Protein AF-A0A0R3RCK8-F1 (afdb_monomer_lite)

InterPro domains:
  IPR000242 Tyrosine-specific protein phosphatase, PTPase domain [PF00102] (1-92)
  IPR000242 Tyrosine-specific protein phosphatase, PTPase domain [PS50055] (1-101)
  IPR029021 Protein-tyrosine phosphatase-like [G3DSA:3.90.190.10] (1-108)
  IPR029021 Protein-tyrosine phosphatase-like [SSF52799] (1-101)
  IPR052782 Oocyte-to-zygote transition regulator [PTHR46163] (1-107)

Secondary structure (DSSP, 8-state):
-TTTTT--EEEE-SEEE-GGG-SS--S---SEEE--S--STT-EEEETTEEEEEEEEESSS-SS-EEEEEEEEETT-TT---EEEEEEE--TT-TT-TTHHHHHHHHHHHHHHH--

Structure (mmCIF, N/CA/C/O backbone):
data_AF-A0A0R3RCK8-F1
#
_entry.id   AF-A0A0R3RCK8-F1
#
loop_
_atom_site.group_PDB
_atom_site.id
_atom_site.type_symbol
_atom_site.label_atom_id
_atom_site.label_alt_id
_atom_site.label_comp_id
_atom_site.label_asym_id
_atom_site.label_entity_id
_atom_site.label_seq_id
_atom_site.pdbx_PDB_ins_code
_atom_site.Cartn_x
_atom_site.Cartn_y
_atom_site.Cartn_z
_atom_site.occupancy
_atom_site.B_iso_or_equiv
_atom_site.auth_seq_id
_atom_site.auth_comp_id
_atom_site.auth_asym_id
_atom_site.auth_atom_id
_atom_site.pdbx_PDB_model_num
ATOM 1 N N . MET A 1 1 ? -9.022 -10.308 7.451 1.00 92.31 1 MET A N 1
ATOM 2 C CA . MET A 1 1 ? -7.568 -10.520 7.638 1.00 92.31 1 MET A CA 1
ATOM 3 C C . MET A 1 1 ? -6.858 -9.274 8.167 1.00 92.31 1 MET A C 1
ATOM 5 O O . MET A 1 1 ? -6.718 -9.197 9.374 1.00 92.31 1 MET A O 1
ATOM 9 N N . VAL A 1 2 ? -6.479 -8.282 7.339 1.00 94.69 2 VAL A N 1
ATOM 10 C CA . VAL A 1 2 ? -5.657 -7.114 7.769 1.00 94.69 2 VAL A CA 1
ATOM 11 C C . VAL A 1 2 ? -6.228 -6.391 8.996 1.00 94.69 2 VAL A C 1
ATOM 13 O O . VAL A 1 2 ? -5.497 -6.103 9.938 1.00 94.69 2 VAL A O 1
ATOM 16 N N . TRP A 1 3 ? -7.542 -6.147 9.006 1.00 93.12 3 TRP A N 1
ATOM 17 C CA . TRP A 1 3 ? -8.237 -5.528 10.138 1.00 93.12 3 TRP A CA 1
ATOM 18 C C . TRP A 1 3 ? -8.210 -6.380 11.413 1.00 93.12 3 TRP A C 1
ATOM 20 O O . TRP A 1 3 ? -7.850 -5.892 12.478 1.00 93.12 3 TRP A O 1
ATOM 30 N N . GLN A 1 4 ? -8.582 -7.660 11.297 1.00 92.12 4 GLN A N 1
ATOM 31 C CA . GLN A 1 4 ? -8.687 -8.594 12.427 1.00 92.12 4 GLN A CA 1
ATOM 32 C C . GLN A 1 4 ? -7.335 -8.791 13.119 1.00 92.12 4 GLN A C 1
ATOM 34 O O . GLN A 1 4 ? -7.254 -8.713 14.339 1.00 92.12 4 GLN A O 1
ATOM 39 N N . GLU A 1 5 ? -6.275 -8.949 12.328 1.00 94.75 5 GLU A N 1
ATOM 40 C CA . GLU A 1 5 ? -4.901 -9.121 12.811 1.00 94.75 5 GLU A CA 1
ATOM 41 C C . GLU A 1 5 ? -4.229 -7.793 13.195 1.00 94.75 5 GLU A C 1
ATOM 43 O O . GLU A 1 5 ? -3.063 -7.775 13.589 1.00 94.75 5 GLU A O 1
ATOM 48 N N . ARG A 1 6 ? -4.929 -6.658 13.038 1.00 91.94 6 ARG A N 1
ATOM 49 C CA . ARG A 1 6 ? -4.393 -5.302 13.246 1.00 91.94 6 ARG A CA 1
ATOM 50 C C . ARG A 1 6 ? -3.042 -5.105 12.549 1.00 91.94 6 ARG A C 1
ATOM 52 O O . ARG A 1 6 ? -2.123 -4.483 13.090 1.00 91.94 6 ARG A O 1
ATOM 59 N N . SER A 1 7 ? -2.908 -5.655 11.341 1.00 94.12 7 SER A N 1
ATOM 60 C CA . SER A 1 7 ? -1.638 -5.682 10.619 1.00 94.12 7 SER A CA 1
ATOM 61 C C . SER A 1 7 ? -1.216 -4.265 10.253 1.00 94.12 7 SER A C 1
ATOM 63 O O . SER A 1 7 ? -1.929 -3.561 9.540 1.00 94.12 7 SER A O 1
ATOM 65 N N . LYS A 1 8 ? -0.045 -3.844 10.729 1.00 93.62 8 LYS A N 1
ATOM 66 C CA . LYS A 1 8 ? 0.501 -2.505 10.457 1.00 93.62 8 LYS A CA 1
ATOM 67 C C . LYS A 1 8 ? 1.208 -2.402 9.107 1.00 93.62 8 LYS A C 1
ATOM 69 O O . LYS A 1 8 ? 1.429 -1.300 8.623 1.00 93.62 8 LYS A O 1
ATOM 74 N N . TYR A 1 9 ? 1.560 -3.537 8.510 1.00 90.94 9 TYR A N 1
ATOM 75 C CA . TYR A 1 9 ? 2.383 -3.593 7.310 1.00 90.94 9 TYR A CA 1
ATOM 76 C C . TYR A 1 9 ? 1.840 -4.627 6.334 1.00 90.94 9 TYR A C 1
ATOM 78 O O . TYR A 1 9 ? 1.422 -5.715 6.734 1.00 90.94 9 TYR A O 1
ATOM 86 N N . ILE A 1 10 ? 1.896 -4.291 5.053 1.00 92.81 10 ILE A N 1
ATOM 87 C CA . ILE A 1 10 ? 1.691 -5.205 3.936 1.00 92.81 10 ILE A CA 1
ATOM 88 C C . ILE A 1 10 ? 2.951 -5.144 3.085 1.00 92.81 10 ILE A C 1
ATOM 90 O O . ILE A 1 10 ? 3.317 -4.068 2.624 1.00 92.81 10 ILE A O 1
ATOM 94 N N . ILE A 1 11 ? 3.603 -6.286 2.873 1.00 88.56 11 ILE A N 1
ATOM 95 C CA . ILE A 1 11 ? 4.803 -6.384 2.039 1.00 88.56 11 ILE A CA 1
ATOM 96 C C . ILE A 1 11 ? 4.419 -7.109 0.754 1.00 88.56 11 ILE A C 1
ATOM 98 O O . ILE A 1 11 ? 4.067 -8.287 0.774 1.00 88.56 11 ILE A O 1
ATOM 102 N N . MET A 1 12 ? 4.481 -6.392 -0.361 1.00 88.12 12 MET A N 1
ATOM 103 C CA . MET A 1 12 ? 4.143 -6.885 -1.685 1.00 88.12 12 MET A CA 1
ATOM 104 C C . MET A 1 12 ? 5.401 -6.956 -2.544 1.00 88.12 12 MET A C 1
ATOM 106 O O . MET A 1 12 ? 6.007 -5.937 -2.862 1.00 88.12 12 MET A O 1
ATOM 110 N N . LEU A 1 13 ? 5.772 -8.172 -2.937 1.00 84.50 13 LEU A N 1
ATOM 111 C CA . LEU A 1 13 ? 7.015 -8.470 -3.662 1.00 84.50 13 LEU A CA 1
ATOM 112 C C . LEU A 1 13 ? 6.785 -8.705 -5.157 1.00 84.50 13 LEU A C 1
ATOM 114 O O . LEU A 1 13 ? 7.550 -9.399 -5.819 1.00 84.50 13 LEU A O 1
ATOM 118 N N . CYS A 1 14 ? 5.684 -8.183 -5.683 1.00 82.19 14 CYS A N 1
ATOM 119 C CA . CYS A 1 14 ? 5.287 -8.355 -7.066 1.00 82.19 14 CYS A CA 1
ATOM 120 C C . CYS A 1 14 ? 4.788 -7.034 -7.648 1.00 82.19 14 CYS A C 1
ATOM 122 O O . CYS A 1 14 ? 4.435 -6.083 -6.937 1.00 82.19 14 CYS A O 1
ATOM 124 N N . LYS A 1 15 ? 4.762 -6.963 -8.976 1.00 82.06 15 LYS A N 1
ATOM 125 C CA . LYS A 1 15 ? 4.260 -5.785 -9.672 1.00 82.06 15 LYS A CA 1
ATOM 126 C C . LYS A 1 15 ? 2.741 -5.707 -9.567 1.00 82.06 15 LYS A C 1
ATOM 128 O O . LYS A 1 15 ? 2.040 -6.691 -9.793 1.00 82.06 15 LYS A O 1
ATOM 133 N N . ALA A 1 16 ? 2.228 -4.515 -9.292 1.00 84.12 16 ALA A N 1
ATOM 134 C CA . ALA A 1 16 ? 0.796 -4.268 -9.313 1.00 84.12 16 ALA A CA 1
ATOM 135 C C . ALA A 1 16 ? 0.321 -3.813 -10.698 1.00 84.12 16 ALA A C 1
ATOM 137 O O . ALA A 1 16 ? 0.982 -3.005 -11.357 1.00 84.12 16 ALA A O 1
ATOM 138 N N . VAL A 1 17 ? -0.809 -4.348 -11.157 1.00 82.38 17 VAL A N 1
ATOM 139 C CA . VAL A 1 17 ? -1.365 -4.081 -12.489 1.00 82.38 17 VAL A CA 1
ATOM 140 C C . VAL A 1 17 ? -2.866 -3.806 -12.433 1.00 82.38 17 VAL A C 1
ATOM 142 O O . VAL A 1 17 ? -3.589 -4.299 -11.569 1.00 82.38 17 VAL A O 1
ATOM 145 N N . ASP A 1 18 ? -3.351 -3.001 -13.379 1.00 79.62 18 ASP A N 1
ATOM 146 C CA . ASP A 1 18 ? -4.787 -2.809 -13.582 1.00 79.62 18 ASP A CA 1
ATOM 147 C C . ASP A 1 18 ? -5.422 -4.058 -14.193 1.00 79.62 18 ASP A C 1
ATOM 149 O O . ASP A 1 18 ? -4.908 -4.613 -15.164 1.00 79.62 18 ASP A O 1
ATOM 153 N N . MET A 1 19 ? -6.613 -4.421 -13.714 1.00 69.19 19 MET A N 1
ATOM 154 C CA . MET A 1 19 ? -7.394 -5.543 -14.249 1.00 69.19 19 MET A CA 1
ATOM 155 C C . MET A 1 19 ? -7.665 -5.406 -15.759 1.00 69.19 19 MET A C 1
ATOM 157 O O . MET A 1 19 ? -7.658 -6.389 -16.490 1.00 69.19 19 MET A O 1
ATOM 161 N N . LYS A 1 20 ? -7.816 -4.170 -16.259 1.00 64.19 20 LYS A N 1
ATOM 162 C CA . LYS A 1 20 ? -8.021 -3.874 -17.690 1.00 64.19 20 LYS A CA 1
ATOM 163 C C . LYS A 1 20 ? -6.797 -4.182 -18.564 1.00 64.19 20 LYS A C 1
ATOM 165 O O . LYS A 1 20 ? -6.940 -4.312 -19.773 1.00 64.19 20 LYS A O 1
ATOM 170 N N . ARG A 1 21 ? -5.602 -4.280 -17.970 1.00 55.28 21 ARG A N 1
ATOM 171 C CA . ARG A 1 21 ? -4.342 -4.596 -18.663 1.00 55.28 21 ARG A CA 1
ATOM 172 C C . ARG A 1 21 ? -4.017 -6.091 -18.683 1.00 55.28 21 ARG A C 1
ATOM 174 O O . ARG A 1 21 ? -3.085 -6.472 -19.377 1.00 55.28 21 ARG A O 1
ATOM 181 N N . LEU A 1 22 ? -4.790 -6.927 -17.984 1.00 58.69 22 LEU A N 1
ATOM 182 C CA . LEU A 1 22 ? -4.683 -8.392 -18.059 1.00 58.69 22 LEU A CA 1
ATOM 183 C C . LEU A 1 22 ? -5.345 -8.991 -19.314 1.00 58.69 22 LEU A C 1
ATOM 185 O O . LEU A 1 22 ? -5.432 -10.209 -19.454 1.00 58.69 22 LEU A O 1
ATOM 189 N N . GLY A 1 23 ? -5.815 -8.152 -20.237 1.00 54.69 23 GLY A N 1
ATOM 190 C CA . GLY A 1 23 ? -6.292 -8.607 -21.531 1.00 54.69 23 GLY A CA 1
ATOM 191 C C . GLY A 1 23 ? -5.137 -9.085 -22.412 1.00 54.69 23 GLY A C 1
ATOM 192 O O . GLY A 1 23 ? -4.380 -8.265 -22.923 1.00 54.69 23 GLY A O 1
ATOM 193 N N . LEU A 1 24 ? -5.129 -10.393 -22.691 1.00 53.84 24 LEU A N 1
ATOM 194 C CA . LEU A 1 24 ? -4.774 -10.975 -23.995 1.00 53.84 24 LEU A CA 1
ATOM 195 C C . LEU A 1 24 ? -3.362 -11.542 -24.259 1.00 53.84 24 LEU A C 1
ATOM 197 O O . LEU A 1 24 ? -3.063 -11.742 -25.430 1.00 53.84 24 LEU A O 1
ATOM 201 N N . LEU A 1 25 ? -2.514 -11.885 -23.279 1.00 51.12 25 LEU A N 1
ATOM 202 C CA . LEU A 1 25 ? -1.249 -12.586 -23.597 1.00 51.12 25 LEU A CA 1
ATOM 203 C C . LEU A 1 25 ? -0.946 -13.781 -22.677 1.00 51.12 25 LEU A C 1
ATOM 205 O O . LEU A 1 25 ? -0.810 -13.629 -21.467 1.00 51.12 25 LEU A O 1
ATOM 209 N N . ASP A 1 26 ? -0.887 -14.949 -23.328 1.00 46.22 26 ASP A N 1
ATOM 210 C CA . ASP A 1 26 ? -0.199 -16.209 -23.016 1.00 46.22 26 ASP A CA 1
ATOM 211 C C . ASP A 1 26 ? 0.129 -16.535 -21.554 1.00 46.22 26 ASP A C 1
ATOM 213 O O . ASP A 1 26 ? 1.048 -15.967 -20.981 1.00 46.22 26 ASP A O 1
ATOM 217 N N . GLY A 1 27 ? -0.570 -17.548 -21.018 1.00 51.75 27 GLY A N 1
ATOM 218 C CA . GLY A 1 27 ? -0.049 -18.786 -20.396 1.00 51.75 27 GLY A CA 1
ATOM 219 C C . GLY A 1 27 ? 1.016 -18.776 -19.285 1.00 51.75 27 GLY A C 1
ATOM 220 O O . GLY A 1 27 ? 1.178 -19.791 -18.613 1.00 51.75 27 GLY A O 1
ATOM 221 N N . VAL A 1 28 ? 1.727 -17.681 -19.051 1.00 52.50 28 VAL A N 1
ATOM 222 C CA . VAL A 1 28 ? 2.778 -17.514 -18.049 1.00 52.50 28 VAL A CA 1
ATOM 223 C C . VAL A 1 28 ? 2.558 -16.139 -17.437 1.00 52.50 28 VAL A C 1
ATOM 225 O O . VAL A 1 28 ? 3.097 -15.142 -17.912 1.00 52.50 28 VAL A O 1
ATOM 228 N N . LEU A 1 29 ? 1.714 -16.054 -16.406 1.00 53.47 29 LEU A N 1
ATOM 229 C CA . LEU A 1 29 ? 1.537 -14.788 -15.701 1.00 53.47 29 LEU A CA 1
ATOM 230 C C . LEU A 1 29 ? 2.881 -14.398 -15.063 1.00 53.47 29 LEU A C 1
ATOM 232 O O . LEU A 1 29 ? 3.363 -15.133 -14.195 1.00 53.47 29 LEU A O 1
ATOM 236 N N . PRO A 1 30 ? 3.496 -13.258 -15.439 1.00 59.97 30 PRO A N 1
ATOM 237 C CA . PRO A 1 30 ? 4.589 -12.709 -14.651 1.00 59.97 30 PRO A CA 1
ATOM 238 C C . PRO A 1 30 ? 4.083 -12.474 -13.226 1.00 59.97 30 PRO A C 1
ATOM 240 O O . PRO A 1 30 ? 2.882 -12.273 -13.033 1.00 59.97 30 PRO A O 1
ATOM 243 N N . ASN A 1 31 ? 4.986 -12.502 -12.244 1.00 65.69 31 ASN A N 1
ATOM 244 C CA . ASN A 1 31 ? 4.710 -12.302 -10.819 1.00 65.69 31 ASN A CA 1
ATOM 245 C C . ASN A 1 31 ? 4.028 -10.932 -10.597 1.00 65.69 31 ASN A C 1
ATOM 247 O O . ASN A 1 31 ? 4.678 -9.918 -10.339 1.00 65.69 31 ASN A O 1
ATOM 251 N N . THR A 1 32 ? 2.714 -10.885 -10.811 1.00 73.88 32 THR A N 1
ATOM 252 C CA . THR A 1 32 ? 1.891 -9.681 -10.924 1.00 73.88 32 THR A CA 1
ATOM 253 C C . THR A 1 32 ? 0.599 -9.889 -10.158 1.00 73.88 32 THR A C 1
ATOM 255 O O . THR A 1 32 ? 0.073 -10.996 -10.065 1.00 73.88 32 THR A O 1
ATOM 258 N N . CYS A 1 33 ? 0.086 -8.814 -9.581 1.00 84.19 33 CYS A N 1
ATOM 259 C CA . CYS A 1 33 ? -1.119 -8.842 -8.770 1.00 84.19 33 CYS A CA 1
ATOM 260 C C . CYS A 1 33 ? -1.987 -7.630 -9.105 1.00 84.19 33 CYS A C 1
ATOM 262 O O . CYS A 1 33 ? -1.492 -6.567 -9.483 1.00 84.19 33 CYS A O 1
ATOM 264 N N . VAL A 1 34 ? -3.301 -7.802 -9.008 1.00 87.19 34 VAL A N 1
ATOM 265 C CA . VAL A 1 34 ? -4.253 -6.723 -9.269 1.00 87.19 34 VAL A CA 1
ATOM 266 C C . VAL A 1 34 ? -4.215 -5.726 -8.114 1.00 87.19 34 VAL A C 1
ATOM 268 O O . VAL A 1 34 ? -4.080 -6.120 -6.957 1.00 87.19 34 VAL A O 1
ATOM 271 N N . TYR A 1 35 ? -4.352 -4.435 -8.414 1.00 89.50 35 TYR A N 1
ATOM 272 C CA . TYR A 1 35 ? -4.508 -3.419 -7.374 1.00 89.50 35 TYR A CA 1
ATOM 273 C C . TYR A 1 35 ? -5.714 -3.724 -6.476 1.00 89.50 35 TYR A C 1
ATOM 275 O O . TYR A 1 35 ? -6.860 -3.667 -6.916 1.00 89.50 35 TYR A O 1
ATOM 283 N N . TYR A 1 36 ? -5.433 -4.015 -5.207 1.00 92.38 36 TYR A N 1
ATOM 284 C CA . TYR A 1 36 ? -6.421 -4.206 -4.139 1.00 92.38 36 TYR A CA 1
ATOM 285 C C . TYR A 1 36 ? -6.415 -3.047 -3.128 1.00 92.38 36 TYR A C 1
ATOM 287 O O . TYR A 1 36 ? -6.974 -3.163 -2.039 1.00 92.38 36 TYR A O 1
ATOM 295 N N . TRP A 1 37 ? -5.742 -1.939 -3.454 1.00 93.75 37 TRP A N 1
ATOM 296 C CA . TRP A 1 37 ? -5.665 -0.738 -2.625 1.00 93.75 37 TRP A CA 1
ATOM 297 C C . TRP A 1 37 ? -5.838 0.531 -3.480 1.00 93.75 37 TRP A C 1
ATOM 299 O O . TRP A 1 37 ? -5.520 0.509 -4.675 1.00 93.75 37 TRP A O 1
ATOM 309 N N . PRO A 1 38 ? -6.344 1.633 -2.890 1.00 93.56 38 PRO A N 1
ATOM 310 C CA . PRO A 1 38 ? -6.456 2.925 -3.568 1.00 93.56 38 PRO A CA 1
ATOM 311 C C . PRO A 1 38 ? -5.075 3.469 -3.945 1.00 93.56 38 PRO A C 1
ATOM 313 O O . PRO A 1 38 ? -4.166 3.558 -3.117 1.00 93.56 38 PRO A O 1
ATOM 316 N N . ARG A 1 39 ? -4.902 3.821 -5.219 1.00 88.88 39 ARG A N 1
ATOM 317 C CA . ARG A 1 39 ? -3.570 4.092 -5.785 1.00 88.88 39 ARG A CA 1
ATOM 318 C C . ARG A 1 39 ? -3.098 5.512 -5.577 1.00 88.88 39 ARG A C 1
ATOM 320 O O . ARG A 1 39 ? -1.902 5.727 -5.442 1.00 88.88 39 ARG A O 1
ATOM 327 N N . TYR A 1 40 ? -4.027 6.454 -5.614 1.00 88.94 40 TYR A N 1
ATOM 328 C CA . TYR A 1 40 ? -3.709 7.871 -5.605 1.00 88.94 40 TYR A CA 1
ATOM 329 C C . TYR A 1 40 ? -3.909 8.444 -4.214 1.00 88.94 40 TYR A C 1
ATOM 331 O O . TYR A 1 40 ? -4.744 7.971 -3.450 1.00 88.94 40 TYR A O 1
ATOM 339 N N . GLU A 1 41 ? -3.141 9.470 -3.883 1.00 90.38 41 GLU A N 1
ATOM 340 C CA . GLU A 1 41 ? -3.325 10.186 -2.630 1.00 90.38 41 GLU A CA 1
ATOM 341 C C . GLU A 1 41 ? -4.757 10.731 -2.530 1.00 90.38 41 GLU A C 1
ATOM 343 O O . GLU A 1 41 ? -5.309 11.257 -3.497 1.00 90.38 41 GLU A O 1
ATOM 348 N N . ASN A 1 42 ? -5.358 10.588 -1.352 1.00 91.56 42 ASN A N 1
ATOM 349 C CA . ASN A 1 42 ? -6.753 10.892 -1.031 1.00 91.56 42 ASN A CA 1
ATOM 350 C C . ASN A 1 42 ? -7.805 10.020 -1.737 1.00 91.56 42 ASN A C 1
ATOM 352 O O . ASN A 1 42 ? -9.002 10.220 -1.515 1.00 91.56 42 ASN A O 1
ATOM 356 N N . ASP A 1 43 ? -7.388 9.033 -2.534 1.00 93.81 43 ASP A N 1
ATOM 357 C CA . ASP A 1 43 ? -8.294 8.059 -3.132 1.00 93.81 43 ASP A CA 1
ATOM 358 C C . ASP A 1 43 ? -8.836 7.092 -2.073 1.00 93.81 43 ASP A C 1
ATOM 360 O O . ASP A 1 43 ? -8.163 6.755 -1.088 1.00 93.81 43 ASP A O 1
ATOM 364 N N . LYS A 1 44 ? -10.075 6.649 -2.282 1.00 94.50 44 LYS A N 1
ATOM 365 C CA . LYS A 1 44 ? -10.810 5.789 -1.357 1.00 94.50 44 LYS A CA 1
ATOM 366 C C . LYS A 1 44 ? -11.436 4.631 -2.105 1.00 94.50 44 LYS A C 1
ATOM 368 O O . LYS A 1 44 ? -12.067 4.810 -3.141 1.00 94.50 44 LYS A O 1
ATOM 373 N N . ALA A 1 45 ? -11.321 3.448 -1.526 1.00 95.19 45 ALA A N 1
ATOM 374 C CA . ALA A 1 45 ? -11.947 2.248 -2.046 1.00 95.19 45 ALA A CA 1
ATOM 375 C C . ALA A 1 45 ? -12.680 1.513 -0.923 1.00 95.19 45 ALA A C 1
ATOM 377 O O . ALA A 1 45 ? -12.163 1.376 0.188 1.00 95.19 45 ALA A O 1
ATOM 378 N N . GLN A 1 46 ? -13.889 1.045 -1.228 1.00 95.25 46 GLN A N 1
ATOM 379 C CA . GLN A 1 46 ? -14.697 0.253 -0.312 1.00 95.25 46 GLN A CA 1
ATOM 380 C C . GLN A 1 46 ? -14.548 -1.236 -0.631 1.00 95.25 46 GLN A C 1
ATOM 382 O O . GLN A 1 46 ? -14.717 -1.661 -1.774 1.00 95.25 46 GLN A O 1
ATOM 387 N N . TYR A 1 47 ? -14.269 -2.024 0.402 1.00 94.25 47 TYR A N 1
ATOM 388 C CA . TYR A 1 47 ? -14.113 -3.472 0.353 1.00 94.25 47 TYR A CA 1
ATOM 389 C C . TYR A 1 47 ? -15.060 -4.102 1.377 1.00 94.25 47 TYR A C 1
ATOM 391 O O . TYR A 1 47 ? -14.702 -4.287 2.541 1.00 94.25 47 TYR A O 1
ATOM 399 N N . GLY A 1 48 ? -16.291 -4.394 0.948 1.00 93.44 48 GLY A N 1
ATOM 400 C CA . GLY A 1 48 ? -17.360 -4.810 1.859 1.00 93.44 48 GLY A CA 1
ATOM 401 C C . GLY A 1 48 ? -17.650 -3.714 2.886 1.00 93.44 48 GLY A C 1
ATOM 402 O O . GLY A 1 48 ? -17.928 -2.576 2.508 1.00 93.44 48 GLY A O 1
ATOM 403 N N . ASP A 1 49 ? -17.515 -4.047 4.168 1.00 94.25 49 ASP A N 1
ATOM 404 C CA . ASP A 1 49 ? -17.790 -3.138 5.292 1.00 94.25 49 ASP A CA 1
ATOM 405 C C . ASP A 1 49 ? -16.590 -2.262 5.681 1.00 94.25 49 ASP A C 1
ATOM 407 O O . ASP A 1 49 ? -16.613 -1.585 6.710 1.00 94.25 49 ASP A O 1
ATOM 411 N N . TYR A 1 50 ? -15.522 -2.277 4.882 1.00 95.19 50 TYR A N 1
ATOM 412 C CA . TYR A 1 50 ? -14.303 -1.530 5.158 1.00 95.19 50 TYR A CA 1
ATOM 413 C C . TYR A 1 50 ? -14.037 -0.478 4.092 1.00 95.19 50 TYR A C 1
ATOM 415 O O . TYR A 1 50 ? -14.076 -0.762 2.895 1.00 95.19 50 TYR A O 1
ATOM 423 N N . ILE A 1 51 ? -13.677 0.721 4.530 1.00 95.56 51 ILE A N 1
ATOM 424 C CA . ILE A 1 51 ? -13.218 1.800 3.664 1.00 95.56 51 ILE A CA 1
ATOM 425 C C . ILE A 1 51 ? -11.716 1.949 3.860 1.00 95.56 51 ILE A C 1
ATOM 427 O O . ILE A 1 51 ? -11.238 2.171 4.975 1.00 95.56 51 ILE A O 1
ATOM 431 N N . VAL A 1 52 ? -10.976 1.837 2.761 1.00 96.56 52 VAL A N 1
ATOM 432 C CA . VAL A 1 52 ? -9.533 2.053 2.724 1.00 96.56 52 VAL A CA 1
ATOM 433 C C . VAL A 1 52 ? -9.256 3.362 2.001 1.00 96.56 52 VAL A C 1
ATOM 435 O O . VAL A 1 52 ? -9.764 3.582 0.903 1.00 96.56 52 VAL A O 1
ATOM 438 N N . CYS A 1 53 ? -8.433 4.211 2.601 1.00 96.12 53 CYS A N 1
ATOM 439 C CA . CYS A 1 53 ? -8.018 5.499 2.065 1.00 96.12 53 CYS A CA 1
ATOM 440 C C . CYS A 1 53 ? -6.501 5.508 1.901 1.00 96.12 53 CYS A C 1
ATOM 442 O O . CYS A 1 53 ? -5.786 5.076 2.804 1.00 96.12 53 CYS A O 1
ATOM 444 N N . ASN A 1 54 ? -6.007 6.049 0.796 1.00 95.00 54 ASN A N 1
ATOM 445 C CA . ASN A 1 54 ? -4.592 6.366 0.648 1.00 95.00 54 ASN A CA 1
ATOM 446 C C . ASN A 1 54 ? -4.356 7.791 1.143 1.00 95.00 54 ASN A C 1
ATOM 448 O O . ASN A 1 54 ? -4.933 8.735 0.619 1.00 95.00 54 ASN A O 1
ATOM 452 N N . ILE A 1 55 ? -3.556 7.941 2.192 1.00 92.69 55 ILE A N 1
ATOM 453 C CA . ILE A 1 55 ? -3.294 9.249 2.804 1.00 92.69 55 ILE A CA 1
ATOM 454 C C . ILE A 1 55 ? -2.059 9.893 2.197 1.00 92.69 55 ILE A C 1
ATOM 456 O O . ILE A 1 55 ? -1.961 11.113 2.167 1.00 92.69 55 ILE A O 1
ATOM 460 N N . LYS A 1 56 ? -1.085 9.079 1.791 1.00 87.75 56 LYS A N 1
ATOM 461 C CA . LYS A 1 56 ? 0.219 9.567 1.365 1.00 87.75 56 LYS A CA 1
ATOM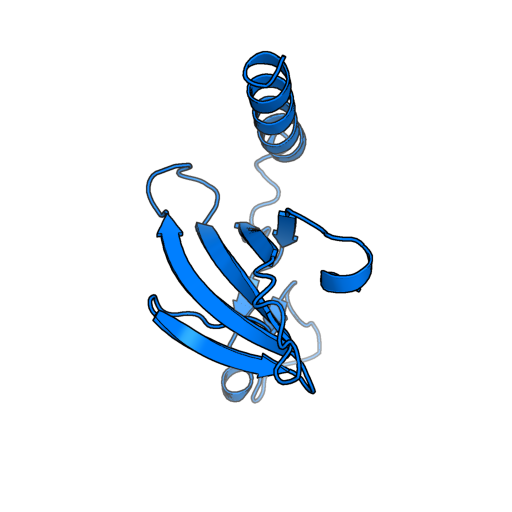 462 C C . LYS A 1 56 ? 0.948 8.505 0.565 1.00 87.75 56 LYS A C 1
ATOM 464 O O . LYS A 1 56 ? 0.953 7.330 0.937 1.00 87.75 56 LYS A O 1
ATOM 469 N N . MET A 1 57 ? 1.651 8.945 -0.468 1.00 77.12 57 MET A N 1
ATOM 470 C CA . MET A 1 57 ? 2.667 8.145 -1.139 1.00 77.12 57 MET A CA 1
ATOM 471 C C . MET A 1 57 ? 4.043 8.691 -0.783 1.00 77.12 57 MET A C 1
ATOM 473 O O . MET A 1 57 ? 4.348 9.848 -1.061 1.00 77.12 57 MET A O 1
ATOM 477 N N . ASP A 1 58 ? 4.873 7.857 -0.170 1.00 73.12 58 ASP A N 1
ATOM 478 C CA . ASP A 1 58 ? 6.251 8.195 0.146 1.00 73.12 58 ASP A CA 1
ATOM 479 C C . ASP A 1 58 ? 7.186 7.535 -0.868 1.00 73.12 58 ASP A C 1
ATOM 481 O O . ASP A 1 58 ? 7.583 6.379 -0.742 1.00 73.12 58 ASP A O 1
ATOM 485 N N . CYS A 1 59 ? 7.542 8.308 -1.895 1.00 60.81 59 CYS A N 1
ATOM 486 C CA . CYS A 1 59 ? 8.527 7.922 -2.911 1.00 60.81 59 CYS A CA 1
ATOM 487 C C . CYS A 1 59 ? 9.975 8.240 -2.487 1.00 60.81 59 CYS A C 1
ATOM 489 O O . CYS A 1 59 ? 10.908 7.999 -3.247 1.00 60.81 59 CYS A O 1
ATOM 491 N N . THR A 1 60 ? 10.175 8.852 -1.313 1.00 55.34 60 THR A N 1
ATOM 492 C CA . THR A 1 60 ? 11.470 9.395 -0.861 1.00 55.34 60 THR A CA 1
ATOM 493 C C . THR A 1 60 ? 12.124 8.582 0.249 1.00 55.34 60 THR A C 1
ATOM 495 O O . THR A 1 60 ? 13.331 8.696 0.456 1.00 55.34 60 THR A O 1
ATOM 498 N N . THR A 1 61 ? 11.359 7.760 0.970 1.00 56.47 61 THR A N 1
ATOM 499 C CA . THR A 1 61 ? 11.855 7.066 2.162 1.00 56.47 61 THR A CA 1
ATOM 500 C C . THR A 1 61 ? 12.762 5.884 1.797 1.00 56.47 61 THR A C 1
ATOM 502 O O . THR A 1 61 ? 13.630 5.522 2.590 1.00 56.47 61 THR A O 1
ATOM 505 N N . ASP A 1 62 ? 12.621 5.280 0.612 1.00 58.91 62 ASP A N 1
ATOM 506 C CA . ASP A 1 62 ? 13.517 4.228 0.116 1.00 58.91 62 ASP A CA 1
ATOM 507 C C . ASP A 1 62 ? 13.571 4.227 -1.420 1.00 58.91 62 ASP A C 1
ATOM 509 O O . ASP A 1 62 ? 12.518 4.157 -2.046 1.00 58.91 62 ASP A O 1
ATOM 513 N N . PRO A 1 63 ? 14.753 4.263 -2.060 1.00 62.97 63 PRO A N 1
ATOM 514 C CA . PRO A 1 63 ? 14.851 4.223 -3.520 1.00 62.97 63 PRO A CA 1
ATOM 515 C C . PRO A 1 63 ? 14.384 2.893 -4.135 1.00 62.97 63 PRO A C 1
ATOM 517 O O . PRO A 1 63 ? 14.237 2.815 -5.353 1.00 62.97 63 PRO A O 1
ATOM 520 N N . LEU A 1 64 ? 14.188 1.842 -3.329 1.00 69.12 64 LEU A N 1
ATOM 521 C CA . LEU A 1 64 ? 13.776 0.523 -3.807 1.00 69.12 64 LEU A CA 1
ATOM 522 C C . LEU A 1 64 ? 12.281 0.252 -3.608 1.00 69.12 64 LEU A C 1
ATOM 524 O O . LEU A 1 64 ? 11.695 -0.453 -4.425 1.00 69.12 64 LEU A O 1
ATOM 528 N N . PHE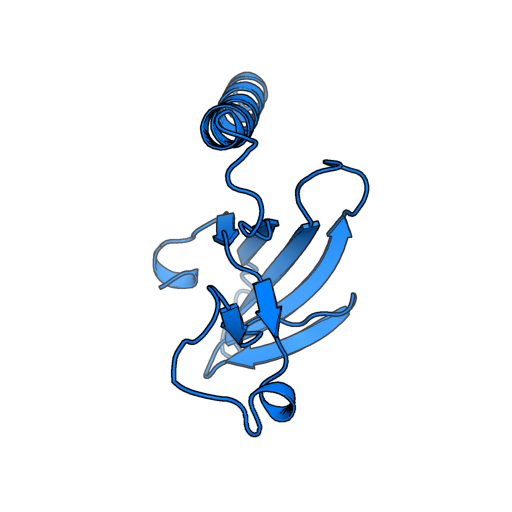 A 1 65 ? 11.662 0.790 -2.554 1.00 73.56 65 PHE A N 1
ATOM 529 C CA . PHE A 1 65 ? 10.272 0.491 -2.200 1.00 73.56 65 PHE A CA 1
ATOM 530 C C . PHE A 1 65 ? 9.355 1.681 -2.455 1.00 73.56 65 PHE A C 1
ATOM 532 O O . PHE A 1 65 ? 9.603 2.781 -1.969 1.00 73.56 65 PHE A O 1
ATOM 539 N N . ASN A 1 66 ? 8.225 1.422 -3.109 1.00 83.75 66 ASN A N 1
ATOM 540 C CA . ASN A 1 66 ? 7.109 2.358 -3.098 1.00 83.75 66 ASN A CA 1
ATOM 541 C C . ASN A 1 66 ? 6.325 2.139 -1.803 1.00 83.75 66 ASN A C 1
ATOM 543 O O . ASN A 1 66 ? 5.725 1.075 -1.620 1.00 83.75 66 ASN A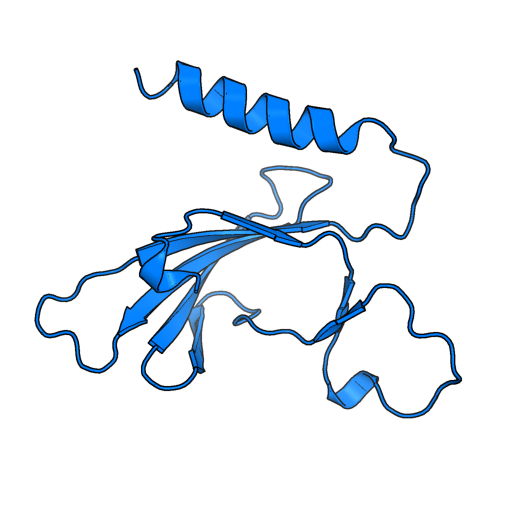 O 1
ATOM 547 N N . VAL A 1 67 ? 6.334 3.129 -0.909 1.00 87.81 67 VAL A N 1
ATOM 548 C CA . VAL A 1 67 ? 5.583 3.070 0.349 1.00 87.81 67 VAL A CA 1
ATOM 549 C C . VAL A 1 67 ? 4.298 3.875 0.206 1.00 87.81 67 VAL A C 1
ATOM 551 O O . VAL A 1 67 ? 4.314 5.059 -0.125 1.00 87.81 67 VAL A O 1
ATOM 554 N N . THR A 1 68 ? 3.164 3.226 0.450 1.00 91.94 68 THR A N 1
ATOM 555 C CA . THR A 1 68 ? 1.841 3.855 0.459 1.00 91.94 68 THR A CA 1
ATOM 556 C C . THR A 1 68 ? 1.269 3.797 1.868 1.00 91.94 68 THR A C 1
ATOM 558 O O . THR A 1 68 ? 1.095 2.717 2.431 1.00 91.94 68 THR A O 1
ATOM 561 N N . HIS A 1 69 ? 0.948 4.950 2.443 1.00 93.81 69 HIS A N 1
ATOM 562 C CA . HIS A 1 69 ? 0.313 5.038 3.751 1.00 93.81 69 HIS A CA 1
ATOM 563 C C . HIS A 1 69 ? -1.196 4.945 3.585 1.00 93.81 69 HIS A C 1
ATOM 565 O O . HIS A 1 69 ? -1.819 5.787 2.935 1.00 93.81 69 HIS A O 1
ATOM 571 N N . LEU A 1 70 ? -1.782 3.922 4.197 1.00 95.94 70 LEU A N 1
ATOM 572 C CA . LEU A 1 70 ? -3.205 3.657 4.124 1.00 95.94 70 LEU A CA 1
ATOM 573 C C . LEU A 1 70 ? -3.853 3.830 5.496 1.00 95.94 70 LEU A C 1
ATOM 575 O O . LEU A 1 70 ? -3.278 3.509 6.541 1.00 95.94 70 LEU A O 1
ATOM 579 N N . THR A 1 71 ? -5.100 4.274 5.482 1.00 96.44 71 THR A N 1
ATOM 580 C CA . THR A 1 71 ? -6.018 4.071 6.597 1.00 96.44 71 THR A CA 1
ATOM 581 C C . THR A 1 71 ? -7.142 3.158 6.204 1.00 96.44 71 THR A C 1
ATOM 583 O O . THR A 1 71 ? -7.615 3.174 5.076 1.00 96.44 71 THR A O 1
ATOM 586 N N . MET A 1 72 ? -7.581 2.375 7.171 1.00 95.69 72 MET A N 1
ATOM 587 C CA . MET A 1 72 ? -8.733 1.509 7.078 1.00 95.69 72 MET A CA 1
ATOM 588 C C . MET A 1 72 ? -9.666 1.865 8.228 1.00 95.69 72 MET A C 1
ATOM 590 O O . MET A 1 72 ? -9.211 2.118 9.342 1.00 95.69 72 MET A O 1
ATOM 594 N N . HIS A 1 73 ? -10.959 1.909 7.957 1.00 94.56 73 HIS A N 1
ATOM 595 C CA . HIS A 1 73 ? -11.998 2.023 8.975 1.00 94.56 73 HIS A CA 1
ATOM 596 C C . HIS A 1 73 ? -13.217 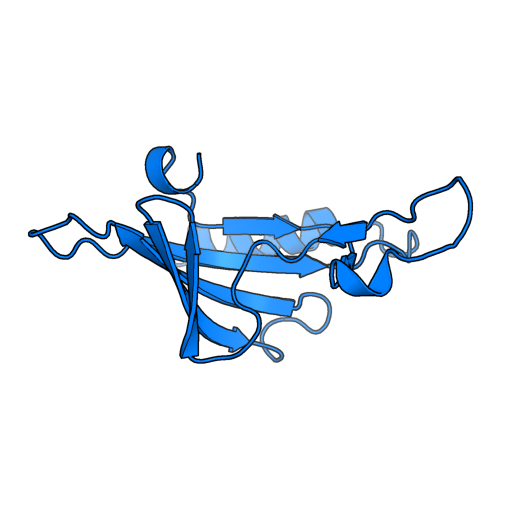1.230 8.524 1.00 94.56 73 HIS A C 1
ATOM 598 O O . HIS A 1 73 ? -13.351 0.889 7.345 1.00 94.56 73 HIS A O 1
ATOM 604 N N . ARG A 1 74 ? -14.078 0.898 9.477 1.00 93.69 74 ARG A N 1
ATOM 605 C CA . ARG A 1 74 ? -15.347 0.235 9.205 1.00 93.69 74 ARG A CA 1
ATOM 606 C C . ARG A 1 74 ? -16.431 1.267 8.910 1.00 93.69 74 ARG A C 1
ATOM 608 O O . ARG A 1 74 ? -16.403 2.363 9.459 1.00 93.69 74 ARG A O 1
ATOM 615 N N . VAL A 1 75 ? -17.365 0.918 8.028 1.00 91.44 75 VAL A N 1
ATOM 616 C CA . VAL A 1 75 ? -18.496 1.791 7.661 1.00 91.44 75 VAL A CA 1
ATOM 617 C C . VAL A 1 75 ? -19.444 1.993 8.848 1.00 91.44 75 VAL A C 1
ATOM 619 O O . VAL A 1 75 ? -20.007 3.069 9.010 1.00 91.44 75 VAL A O 1
ATOM 622 N N . ASP A 1 76 ? -19.610 0.956 9.665 1.00 89.19 76 ASP A N 1
ATOM 623 C CA . ASP A 1 76 ? -20.542 0.880 10.793 1.00 89.19 76 ASP A CA 1
ATOM 624 C C . ASP A 1 76 ? -19.924 1.285 12.139 1.00 89.19 76 ASP A C 1
ATOM 626 O O . ASP A 1 76 ? -20.533 1.081 13.185 1.00 89.19 76 ASP A O 1
ATOM 630 N N . ASP A 1 77 ? -18.703 1.818 12.137 1.00 84.19 77 ASP A N 1
ATOM 631 C CA . ASP A 1 77 ? -17.975 2.092 13.370 1.00 84.19 77 ASP A CA 1
ATOM 632 C C . ASP A 1 77 ? -18.292 3.475 13.946 1.00 84.19 77 ASP A C 1
ATOM 634 O O . ASP A 1 77 ? -17.808 4.504 13.471 1.00 84.19 77 ASP A O 1
ATOM 638 N N . GLU A 1 78 ? -19.103 3.477 15.003 1.00 74.75 78 GLU A N 1
ATOM 639 C CA . GLU A 1 78 ? -19.502 4.675 15.746 1.00 74.75 78 GLU A CA 1
ATOM 640 C C . GLU A 1 78 ? -18.368 5.245 16.612 1.00 74.75 78 GLU A C 1
ATOM 642 O O . GLU A 1 78 ? -18.352 6.445 16.890 1.00 74.75 78 GLU A O 1
ATOM 647 N N . GLU A 1 79 ? -17.392 4.420 17.011 1.00 79.62 79 GLU A N 1
ATOM 648 C CA . GLU A 1 79 ? -16.244 4.863 17.814 1.00 79.62 79 GLU A CA 1
ATOM 649 C C . GLU A 1 79 ? -15.195 5.603 16.971 1.00 79.62 79 GLU A C 1
ATOM 651 O O . GLU A 1 79 ? -14.298 6.255 17.513 1.00 79.62 79 GLU A O 1
ATOM 656 N N . GLY A 1 80 ? -15.304 5.530 15.640 1.00 83.00 80 GLY A N 1
ATOM 657 C CA . GLY A 1 80 ? -14.375 6.172 14.717 1.00 83.00 80 GLY A CA 1
ATOM 658 C C . GLY A 1 80 ? -12.963 5.592 14.805 1.00 83.00 80 GLY A C 1
ATOM 659 O O . GLY A 1 80 ? -11.982 6.326 14.642 1.00 83.00 80 GLY A O 1
ATOM 660 N N . PHE A 1 81 ? -12.828 4.292 15.076 1.00 90.19 81 PHE A N 1
ATOM 661 C CA . PHE A 1 81 ? -11.531 3.640 15.119 1.00 90.19 81 PHE A CA 1
ATOM 662 C C . PHE A 1 81 ? -10.914 3.593 13.715 1.00 90.19 81 PHE A C 1
ATOM 664 O O . PHE A 1 81 ? -11.433 3.010 12.760 1.00 90.19 81 PHE A O 1
ATOM 671 N N . VAL A 1 82 ? -9.738 4.209 13.600 1.00 93.00 82 VAL A N 1
ATOM 672 C CA . VAL A 1 82 ? -8.974 4.275 12.356 1.00 93.00 82 VAL A CA 1
ATOM 673 C C . VAL A 1 82 ? -7.715 3.431 12.489 1.00 93.00 82 VAL A C 1
ATOM 675 O O . VAL A 1 82 ? -6.786 3.768 13.228 1.00 93.00 82 VAL A O 1
ATOM 678 N N . HIS A 1 83 ? -7.652 2.355 11.709 1.00 94.69 83 HIS A N 1
ATOM 679 C CA . HIS A 1 83 ? -6.472 1.508 11.606 1.00 94.69 83 HIS A CA 1
ATOM 680 C C . HIS A 1 83 ? -5.507 2.070 10.560 1.00 94.69 83 HIS A C 1
ATOM 682 O O . HIS A 1 83 ? -5.841 2.169 9.380 1.00 94.69 83 HIS A O 1
ATOM 688 N N . LYS A 1 84 ? -4.300 2.445 10.988 1.00 95.38 84 LYS A N 1
ATOM 689 C CA . LYS A 1 84 ? -3.232 2.939 10.107 1.00 95.38 84 LYS A CA 1
ATOM 690 C C . LYS A 1 84 ? -2.312 1.786 9.721 1.00 95.38 84 LYS A C 1
ATOM 692 O O . LYS A 1 84 ? -1.862 1.046 10.597 1.00 95.38 84 LYS A O 1
ATOM 697 N N . LEU A 1 85 ? -2.000 1.668 8.434 1.00 94.62 85 LEU A N 1
ATOM 698 C CA . LEU A 1 85 ? -1.039 0.691 7.935 1.00 94.62 85 LEU A CA 1
ATOM 699 C C . LEU A 1 85 ? -0.200 1.244 6.781 1.00 94.62 85 LEU A C 1
ATOM 701 O O . LEU A 1 85 ? -0.560 2.221 6.127 1.00 94.62 85 LEU A O 1
ATOM 705 N N . GLU A 1 86 ? 0.904 0.568 6.506 1.00 93.06 86 GLU A N 1
ATOM 706 C CA . GLU A 1 86 ? 1.784 0.871 5.386 1.00 93.06 86 GLU A CA 1
ATOM 707 C C . GLU A 1 86 ? 1.785 -0.282 4.390 1.00 93.06 86 GLU A C 1
ATOM 709 O O . GLU A 1 86 ? 1.922 -1.454 4.753 1.00 93.06 86 GLU A O 1
ATOM 714 N N . HIS A 1 87 ? 1.660 0.056 3.116 1.00 92.50 87 HIS A N 1
ATOM 715 C CA . HIS A 1 87 ? 1.804 -0.871 2.009 1.00 92.50 87 HIS A CA 1
ATOM 716 C C . HIS A 1 87 ? 3.147 -0.633 1.332 1.00 92.50 87 HIS A C 1
ATOM 718 O O . HIS A 1 87 ? 3.430 0.456 0.841 1.00 92.50 87 HIS A O 1
ATOM 724 N N . TRP A 1 88 ? 3.983 -1.661 1.358 1.00 88.75 88 TRP A N 1
ATOM 725 C CA . TRP A 1 88 ? 5.343 -1.656 0.857 1.00 88.75 88 TRP A CA 1
ATOM 726 C C . TRP A 1 88 ? 5.385 -2.483 -0.415 1.00 88.75 88 TRP A C 1
ATOM 728 O O . TRP A 1 88 ? 5.267 -3.707 -0.360 1.00 88.75 88 TRP A O 1
ATOM 738 N N . GLN A 1 89 ? 5.561 -1.826 -1.557 1.00 86.81 89 GLN A N 1
ATOM 739 C CA . GLN A 1 89 ? 5.592 -2.488 -2.853 1.00 86.81 89 GLN A CA 1
ATOM 740 C C . GLN A 1 89 ? 7.009 -2.500 -3.433 1.00 86.81 89 GLN A C 1
ATOM 742 O O . GLN A 1 89 ? 7.642 -1.455 -3.585 1.00 86.81 89 GLN A O 1
ATOM 747 N N . TYR A 1 90 ? 7.477 -3.694 -3.792 1.00 82.19 90 TYR A N 1
ATOM 748 C CA . TYR A 1 90 ? 8.747 -3.943 -4.464 1.00 82.19 90 TYR A CA 1
ATOM 749 C C . TYR A 1 90 ? 8.527 -4.870 -5.656 1.00 82.19 90 TYR A C 1
ATOM 751 O O . TYR A 1 90 ? 8.045 -5.991 -5.501 1.00 82.19 90 TYR A O 1
ATOM 759 N N . ASP A 1 91 ? 8.861 -4.402 -6.856 1.00 76.12 91 ASP A N 1
ATOM 760 C CA . ASP A 1 91 ? 8.765 -5.214 -8.067 1.00 76.12 91 ASP A CA 1
ATOM 761 C C . ASP A 1 91 ? 9.966 -6.169 -8.164 1.00 76.12 91 ASP A C 1
ATOM 763 O O . ASP A 1 91 ? 11.039 -5.811 -8.657 1.00 76.12 91 ASP A O 1
ATOM 767 N N . TRP A 1 92 ? 9.778 -7.405 -7.695 1.00 69.94 92 TRP A N 1
ATOM 768 C CA . TRP A 1 92 ? 10.766 -8.472 -7.817 1.00 69.94 92 TRP A CA 1
ATOM 769 C C . TRP A 1 92 ? 10.763 -9.085 -9.214 1.00 69.94 92 TRP A C 1
ATOM 771 O O . TRP A 1 92 ? 10.401 -10.243 -9.425 1.00 69.94 92 TRP A O 1
ATOM 781 N N . ASN A 1 93 ? 11.202 -8.306 -10.188 1.00 62.72 93 ASN A N 1
ATOM 782 C CA . ASN A 1 93 ? 11.580 -8.835 -11.494 1.00 62.72 93 ASN A CA 1
ATOM 783 C C . ASN A 1 93 ? 13.101 -8.883 -11.677 1.00 62.72 93 ASN A C 1
ATOM 785 O O . ASN A 1 93 ? 13.586 -9.458 -12.648 1.00 62.72 93 ASN A O 1
ATOM 789 N N . ASN A 1 94 ? 13.869 -8.338 -10.727 1.00 56.69 94 ASN A N 1
ATOM 790 C CA . ASN A 1 94 ? 15.324 -8.349 -10.775 1.00 56.69 94 ASN A CA 1
ATOM 791 C C . ASN A 1 94 ? 15.904 -9.167 -9.609 1.00 56.69 94 ASN A C 1
ATOM 793 O O . ASN A 1 94 ? 16.155 -8.647 -8.528 1.00 56.69 94 ASN A O 1
ATOM 797 N N . PHE A 1 95 ? 16.140 -10.463 -9.845 1.00 55.78 95 PHE A N 1
ATOM 798 C CA . PHE A 1 95 ? 16.728 -11.423 -8.890 1.00 55.78 95 PHE A CA 1
ATOM 799 C C . PHE A 1 95 ? 18.192 -11.123 -8.505 1.00 55.78 95 PHE A C 1
ATOM 801 O O . PHE A 1 95 ? 18.860 -11.957 -7.901 1.00 55.78 95 PHE A O 1
ATOM 808 N N . THR A 1 96 ? 18.720 -9.959 -8.882 1.00 58.38 96 THR A N 1
ATOM 809 C CA . THR A 1 96 ? 20.114 -9.579 -8.631 1.00 58.38 96 THR A CA 1
ATOM 810 C C . THR A 1 96 ? 20.338 -8.983 -7.242 1.00 58.38 96 THR A C 1
ATOM 812 O O . THR A 1 96 ? 21.467 -9.028 -6.756 1.00 58.38 96 THR A O 1
ATOM 815 N N . ASP A 1 97 ? 19.298 -8.482 -6.560 1.00 63.00 97 ASP A N 1
ATOM 816 C CA . ASP A 1 97 ? 19.432 -7.960 -5.193 1.00 63.00 97 ASP A CA 1
ATOM 817 C C . ASP A 1 97 ? 19.081 -9.029 -4.147 1.00 63.00 97 ASP A C 1
ATOM 819 O O . ASP A 1 97 ? 17.966 -9.099 -3.639 1.00 63.00 97 ASP A O 1
ATOM 823 N N . PHE A 1 98 ? 20.059 -9.866 -3.789 1.00 62.28 98 PHE A N 1
ATOM 824 C CA . PHE A 1 98 ? 19.931 -10.872 -2.724 1.00 62.28 98 PHE A CA 1
ATOM 825 C C . PHE A 1 98 ? 19.756 -10.271 -1.312 1.00 62.28 98 PHE A C 1
ATOM 827 O O . PHE A 1 98 ? 19.398 -10.991 -0.380 1.00 62.28 98 PHE A O 1
ATOM 834 N N . TYR A 1 99 ? 20.006 -8.969 -1.118 1.00 66.56 99 TYR A N 1
ATOM 835 C CA . TYR A 1 99 ? 20.057 -8.342 0.208 1.00 66.56 99 TYR A CA 1
ATOM 836 C C . TYR A 1 99 ? 18.733 -7.702 0.648 1.00 66.56 99 TYR A C 1
ATOM 838 O O . TYR A 1 99 ? 18.639 -7.232 1.787 1.00 66.56 99 TYR A O 1
ATOM 846 N N . TRP A 1 100 ? 17.692 -7.694 -0.189 1.00 65.81 100 TRP A N 1
ATOM 847 C CA . TRP A 1 100 ? 16.400 -7.088 0.157 1.00 65.81 100 TRP A CA 1
ATOM 848 C C . TRP A 1 100 ? 15.764 -7.616 1.468 1.00 65.81 100 TRP A C 1
ATOM 850 O O . TRP A 1 100 ? 15.224 -6.772 2.191 1.00 65.81 100 TRP A O 1
ATOM 860 N N . PRO A 1 101 ? 15.859 -8.912 1.881 1.00 67.81 101 PRO A N 1
ATOM 861 C CA . PRO A 1 101 ? 15.237 -9.340 3.134 1.00 67.81 101 PRO A CA 1
ATOM 862 C C . PRO A 1 101 ? 15.923 -8.655 4.316 1.00 67.81 101 PRO A C 1
ATOM 864 O O . PRO A 1 101 ? 15.273 -8.222 5.262 1.00 67.81 101 PRO A O 1
ATOM 867 N N . LEU A 1 102 ? 17.246 -8.478 4.232 1.00 69.56 102 LEU A N 1
ATOM 868 C CA . LEU A 1 102 ? 18.030 -7.773 5.239 1.00 69.56 102 LEU A CA 1
ATOM 869 C C . LEU A 1 102 ? 17.711 -6.275 5.267 1.00 69.56 102 LEU A C 1
ATOM 871 O O . LEU A 1 102 ? 17.782 -5.675 6.335 1.00 69.56 102 LEU A O 1
ATOM 875 N N . ARG A 1 103 ? 17.337 -5.656 4.139 1.00 67.69 103 ARG A N 1
ATOM 876 C CA . ARG A 1 103 ? 16.898 -4.247 4.106 1.00 67.69 103 ARG A CA 1
ATOM 877 C C . ARG A 1 103 ? 15.563 -4.059 4.821 1.00 67.69 103 ARG A C 1
ATOM 879 O O . ARG A 1 103 ? 15.447 -3.143 5.632 1.00 67.69 103 ARG A O 1
ATOM 886 N N . ILE A 1 104 ? 14.609 -4.962 4.586 1.00 66.06 104 ILE A N 1
ATOM 887 C CA . ILE A 1 104 ? 13.346 -4.993 5.333 1.00 66.06 104 ILE A CA 1
ATOM 888 C C . ILE A 1 104 ? 13.644 -5.179 6.823 1.00 66.06 104 ILE A C 1
ATOM 890 O O . ILE A 1 104 ? 13.262 -4.339 7.637 1.00 66.06 104 ILE A O 1
ATOM 894 N N . LEU A 1 105 ? 14.411 -6.213 7.183 1.00 67.56 105 LEU A N 1
ATOM 895 C CA . LEU A 1 105 ? 14.745 -6.520 8.577 1.00 67.56 105 LEU A CA 1
ATOM 896 C C . LEU A 1 105 ? 15.488 -5.379 9.285 1.00 67.56 105 LEU A C 1
ATOM 898 O O . LEU A 1 105 ? 15.168 -5.073 10.431 1.00 67.56 105 LEU A O 1
ATOM 902 N N . ARG A 1 106 ? 16.436 -4.701 8.624 1.00 67.19 106 ARG A N 1
ATOM 903 C CA . ARG A 1 106 ? 17.157 -3.548 9.197 1.00 67.19 106 ARG A CA 1
ATOM 904 C C . ARG A 1 106 ? 16.213 -2.423 9.586 1.00 67.19 106 ARG A C 1
ATOM 906 O O . ARG A 1 106 ? 16.403 -1.813 10.632 1.00 67.19 106 ARG A O 1
ATOM 913 N N . ARG A 1 107 ? 15.187 -2.161 8.781 1.00 61.56 107 ARG A N 1
ATOM 914 C CA . ARG A 1 107 ? 14.216 -1.110 9.079 1.00 61.56 107 ARG A CA 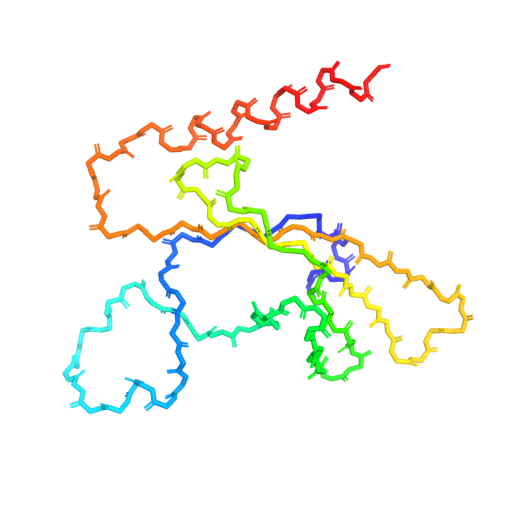1
ATOM 915 C C . ARG A 1 107 ? 13.333 -1.462 10.272 1.00 61.56 107 ARG A C 1
ATOM 917 O O . ARG A 1 107 ? 13.126 -0.612 11.131 1.00 61.56 107 ARG A O 1
ATOM 924 N N . TYR A 1 108 ? 12.905 -2.721 10.373 1.00 57.25 108 TYR A N 1
ATOM 925 C CA . TYR A 1 108 ? 12.209 -3.222 11.562 1.00 57.25 108 TYR A CA 1
ATOM 926 C C . TYR A 1 108 ? 13.092 -3.158 12.814 1.00 57.25 108 TYR A C 1
ATOM 928 O O . TYR A 1 108 ? 12.614 -2.744 13.866 1.00 57.25 108 TYR A O 1
ATOM 936 N N . CYS A 1 109 ? 14.380 -3.496 12.703 1.00 53.66 109 CYS A N 1
ATOM 937 C CA . CYS A 1 109 ? 15.322 -3.419 13.823 1.00 53.66 109 CYS A CA 1
ATOM 938 C C . CYS A 1 109 ? 15.549 -1.973 14.296 1.00 53.66 109 CYS A C 1
ATOM 940 O O . CYS A 1 109 ? 15.570 -1.720 15.496 1.00 53.66 109 CYS A O 1
ATOM 942 N N . ILE A 1 110 ? 15.669 -1.016 13.368 1.00 50.47 110 ILE A N 1
ATOM 943 C CA . ILE A 1 110 ? 15.823 0.410 13.699 1.00 50.47 110 ILE A CA 1
ATOM 944 C C . ILE A 1 110 ? 14.543 0.963 14.343 1.00 50.47 110 ILE A C 1
ATOM 946 O O . ILE A 1 110 ? 14.626 1.687 15.332 1.00 50.47 110 ILE A O 1
ATOM 950 N N . LEU A 1 111 ? 13.363 0.591 13.837 1.00 45.06 111 LEU A N 1
ATOM 951 C CA . LEU A 1 111 ? 12.085 0.990 14.436 1.00 45.06 111 LEU A CA 1
ATOM 952 C C . LEU A 1 111 ? 11.902 0.418 15.850 1.00 45.06 111 LEU A C 1
ATOM 954 O O . LEU A 1 111 ? 11.338 1.101 16.699 1.00 45.06 111 LEU A O 1
ATOM 958 N N . TYR A 1 112 ? 12.415 -0.785 16.130 1.00 43.31 112 TYR A N 1
ATOM 959 C CA . TYR A 1 112 ? 12.364 -1.379 17.470 1.00 43.31 112 TYR A CA 1
ATOM 960 C C . TYR A 1 112 ? 13.232 -0.616 18.486 1.00 43.31 112 TYR A C 1
ATOM 962 O O . TYR A 1 112 ? 12.822 -0.450 19.629 1.00 43.31 112 TYR A O 1
ATOM 970 N N . SER A 1 113 ? 14.394 -0.096 18.073 1.00 40.56 113 SER A N 1
ATOM 971 C CA . SER A 1 113 ? 15.269 0.702 18.950 1.00 40.56 113 SER A CA 1
ATOM 972 C C . SER A 1 113 ? 14.776 2.127 19.222 1.00 40.56 113 SER A C 1
ATOM 974 O O . SER A 1 113 ? 15.240 2.733 20.179 1.00 40.56 113 SER A O 1
ATOM 976 N N . PHE A 1 114 ? 13.866 2.673 18.411 1.00 43.44 114 PHE A N 1
ATOM 977 C CA . PHE A 1 114 ? 13.293 4.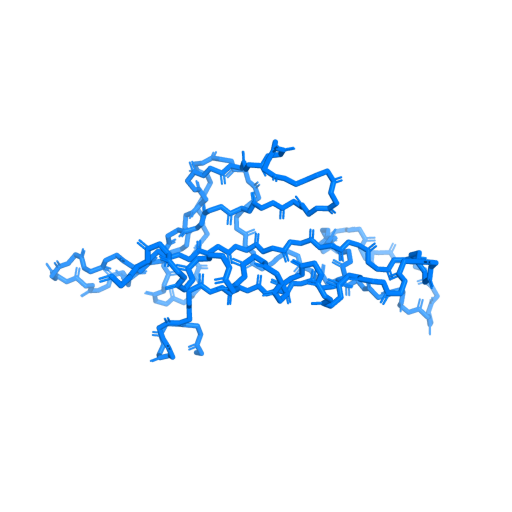011 18.631 1.00 43.44 114 PHE A CA 1
ATOM 978 C C . PHE A 1 114 ? 11.981 4.004 19.435 1.00 43.44 114 PHE A C 1
ATOM 980 O O . PHE A 1 114 ? 11.511 5.070 19.823 1.00 43.44 114 PHE A O 1
ATOM 987 N N . TYR A 1 115 ? 11.382 2.832 19.667 1.00 40.31 115 TYR A N 1
ATOM 988 C CA . TYR A 1 115 ? 10.087 2.679 20.347 1.00 40.31 115 TYR A CA 1
ATOM 989 C C . TYR A 1 115 ? 10.184 2.033 21.745 1.00 40.31 115 TYR A C 1
ATOM 991 O O . TYR A 1 115 ? 9.169 1.565 22.265 1.00 40.31 115 TYR A O 1
ATOM 999 N N . GLN A 1 116 ? 11.379 2.017 22.348 1.00 43.38 116 GLN A N 1
ATOM 1000 C CA . GLN A 1 116 ? 11.626 1.639 23.746 1.00 43.38 116 GLN A CA 1
ATOM 1001 C C . GLN A 1 116 ? 12.087 2.860 24.543 1.00 43.38 116 GLN A C 1
ATOM 1003 O O . GLN A 1 116 ? 11.640 2.986 25.704 1.00 43.38 116 GLN A O 1
#

Sequence (116 aa):
MVWQERSKYIIMLCKAVDMKRLGLLDGVLPNTCVYYWPRYENDKAQYGDYIVCNIKMDCTTDPLFNVTHLTMHRVDDEEGFVHKLEHWQYDWNNFTDFYWPLRILRRYCILYSFYQ

pLDDT: mean 77.49, std 16.93, range [40.31, 96.56]

Organism: NCBI:txid42155

Radius of gyration: 16.16 Å; chains: 1; bounding box: 41×30×48 Å

Foldseek 3Di:
DCVVVLPQEAEAAAAEDDPVVPPDDDDDDGRYDYDPAADDAQDWDDDPQKIKHFPDWDCPPDVFWTKTKIWMDGNPDPVPDIRIHIYTHGHPPDPPPPCVVVVVVVVVVVVVVVPD